Protein AF-A0A955D4M2-F1 (afdb_monomer_lite)

Radius of gyration: 14.34 Å; chains: 1; bounding box: 29×29×54 Å

Foldseek 3Di:
DFEEEEEEEAAQADCNHVVGHQNYVVLVVVCVVVHYQYEYAYCDDQVVRVVSCVVSVHDHNDYHHLQCLLVCCVVGPGQAYEYEEADPSSVVSCVVSVHHYDYSVRCNVVVVVVCVVPPPPDDPPPPD

Secondary structure (DSSP, 8-state):
---EEEEE-STTTBTTSSS--SB-HHHHHHHHHTT-EEEEEESS-HHHHHHHHHHTT---SEEEEGGGTHHHHHHS--SEEEEEESSHHHHHHHHHHT-EEEETTTGGG-GGGHHHHS-TTPPP----

Sequence (128 aa):
MAVFVISFDIDGTLEVGDPPGGITLDMVRKARDMGFIIGSSSDRSPSSQQRVWDNANIVPDFVAPKHQLETVKDKYPADRYLHIGDRDLDQQFAGQAGFEFLWTHEALDEPWLKWLEQPAGGPPAFEG

pLDDT: mean 92.34, std 12.44, range [47.28, 98.62]

Structure (mmCIF, N/CA/C/O backbone):
data_AF-A0A955D4M2-F1
#
_entry.id   AF-A0A955D4M2-F1
#
loop_
_atom_site.group_PDB
_atom_site.id
_atom_site.type_symbol
_atom_site.label_atom_id
_atom_site.label_alt_id
_atom_site.label_comp_id
_atom_site.label_asym_id
_atom_site.label_entity_id
_atom_site.label_seq_id
_atom_site.pdbx_PDB_ins_code
_atom_site.Cartn_x
_atom_site.Cartn_y
_atom_site.Cartn_z
_atom_site.occupancy
_atom_site.B_iso_or_equiv
_atom_site.auth_seq_id
_atom_site.auth_comp_id
_atom_site.auth_asym_id
_atom_site.auth_atom_id
_atom_site.pdbx_PDB_model_num
ATOM 1 N N . MET A 1 1 ? -17.030 -5.586 13.617 1.00 69.44 1 MET A N 1
ATOM 2 C CA . MET A 1 1 ? -15.611 -5.938 13.414 1.00 69.44 1 MET A CA 1
ATOM 3 C C . MET A 1 1 ? -14.957 -4.722 12.813 1.00 69.44 1 MET A C 1
ATOM 5 O O . MET A 1 1 ? -15.605 -4.113 11.969 1.00 69.44 1 MET A O 1
ATOM 9 N N . ALA A 1 2 ? -13.773 -4.343 13.286 1.00 87.50 2 ALA A N 1
ATOM 10 C CA . ALA A 1 2 ? -13.072 -3.219 12.687 1.00 87.50 2 ALA A CA 1
ATOM 11 C C . ALA A 1 2 ? -12.584 -3.586 11.282 1.00 87.50 2 ALA A C 1
ATOM 13 O O . ALA A 1 2 ? -12.267 -4.747 11.018 1.00 87.50 2 ALA A O 1
ATOM 14 N N . VAL A 1 3 ? -12.565 -2.601 10.397 1.00 93.81 3 VAL A N 1
ATOM 15 C CA . VAL A 1 3 ? -12.127 -2.702 9.010 1.00 93.81 3 VAL A CA 1
ATOM 16 C C . VAL A 1 3 ? -10.953 -1.755 8.834 1.00 93.81 3 VAL A C 1
ATOM 18 O O . VAL A 1 3 ? -11.004 -0.604 9.263 1.00 93.81 3 VAL A O 1
ATOM 21 N N . PHE A 1 4 ? -9.890 -2.229 8.195 1.00 97.00 4 PHE A N 1
ATOM 22 C CA . PHE A 1 4 ? -8.667 -1.460 8.000 1.00 97.00 4 PHE A CA 1
ATOM 23 C C . PHE A 1 4 ? -8.233 -1.523 6.544 1.00 97.00 4 PHE A C 1
ATOM 25 O O . PHE A 1 4 ? -8.290 -2.587 5.929 1.00 97.00 4 PHE A O 1
ATOM 32 N N . VAL A 1 5 ? -7.777 -0.391 6.015 1.00 98.25 5 VAL A N 1
ATOM 33 C CA . VAL A 1 5 ? -7.259 -0.275 4.649 1.00 98.25 5 VAL A CA 1
ATOM 34 C C . VAL A 1 5 ? -5.758 -0.022 4.694 1.00 98.25 5 VAL A C 1
ATOM 36 O O . VAL A 1 5 ? -5.311 0.885 5.398 1.00 98.25 5 VAL A O 1
ATOM 39 N N . ILE A 1 6 ? -4.995 -0.777 3.903 1.00 98.38 6 ILE A N 1
ATOM 40 C CA . ILE A 1 6 ? -3.576 -0.523 3.643 1.00 98.38 6 ILE A CA 1
ATOM 41 C C . ILE A 1 6 ? -3.370 -0.321 2.143 1.00 98.38 6 ILE A C 1
ATOM 43 O O . ILE A 1 6 ? -3.684 -1.178 1.318 1.00 98.38 6 ILE A O 1
ATOM 47 N N . SER A 1 7 ? -2.828 0.838 1.800 1.00 98.31 7 SER A N 1
ATOM 48 C CA . SER A 1 7 ? -2.457 1.231 0.450 1.00 98.31 7 SER A CA 1
ATOM 49 C C . SER A 1 7 ? -0.938 1.253 0.324 1.00 98.31 7 SER A C 1
ATOM 51 O O . SER A 1 7 ? -0.274 1.934 1.099 1.00 98.31 7 SER A O 1
ATOM 53 N N . PHE A 1 8 ? -0.378 0.567 -0.664 1.00 98.31 8 PHE A N 1
ATOM 54 C CA . PHE A 1 8 ? 1.067 0.526 -0.902 1.00 98.31 8 PHE A CA 1
ATOM 55 C C . PHE A 1 8 ? 1.426 1.338 -2.158 1.00 98.31 8 PHE A C 1
ATOM 57 O O . PHE A 1 8 ? 0.801 1.142 -3.206 1.00 98.31 8 PHE A O 1
ATOM 64 N N . ASP A 1 9 ? 2.435 2.217 -2.105 1.00 97.94 9 ASP A N 1
ATOM 65 C CA . ASP A 1 9 ? 3.172 2.535 -3.340 1.00 97.94 9 ASP A CA 1
ATOM 66 C C . ASP A 1 9 ? 3.899 1.267 -3.824 1.00 97.94 9 ASP A C 1
ATOM 68 O O . ASP A 1 9 ? 3.979 0.256 -3.124 1.00 97.94 9 ASP A O 1
ATOM 72 N N . ILE A 1 10 ? 4.389 1.289 -5.057 1.00 98.19 10 ILE A N 1
ATOM 73 C CA . ILE A 1 10 ? 5.064 0.156 -5.685 1.00 98.19 10 ILE A CA 1
ATOM 74 C C . ILE A 1 10 ? 6.568 0.396 -5.712 1.00 98.19 10 ILE A C 1
ATOM 76 O O . ILE A 1 10 ? 7.318 -0.340 -5.073 1.00 98.19 10 ILE A O 1
ATOM 80 N N . ASP A 1 11 ? 7.005 1.412 -6.451 1.00 97.88 11 ASP A N 1
ATOM 81 C CA . ASP A 1 11 ? 8.422 1.707 -6.657 1.00 97.88 11 ASP A CA 1
ATOM 82 C C . ASP A 1 11 ? 9.037 2.244 -5.363 1.00 97.88 11 ASP A C 1
ATOM 84 O O . ASP A 1 11 ? 8.412 3.034 -4.671 1.00 97.88 11 ASP A O 1
ATOM 88 N N . GLY A 1 12 ? 10.206 1.730 -4.977 1.00 97.75 12 GLY A N 1
ATOM 89 C CA . GLY A 1 12 ? 10.863 2.043 -3.703 1.00 97.75 12 GLY A CA 1
ATOM 90 C C . GLY A 1 12 ? 10.166 1.488 -2.451 1.00 97.75 12 GLY A C 1
ATOM 91 O O . GLY A 1 12 ? 10.708 1.593 -1.350 1.00 97.75 12 GLY A O 1
ATOM 92 N N . THR A 1 13 ? 9.001 0.842 -2.600 1.00 98.44 13 THR A N 1
ATOM 93 C CA . THR A 1 13 ? 8.154 0.398 -1.480 1.00 98.44 13 THR A CA 1
ATOM 94 C C . THR A 1 13 ? 7.988 -1.117 -1.428 1.00 98.44 13 THR A C 1
ATOM 96 O O . THR A 1 13 ? 8.434 -1.742 -0.464 1.00 98.44 13 THR A O 1
ATOM 99 N N . LEU A 1 14 ? 7.409 -1.732 -2.463 1.00 98.50 14 LEU A N 1
ATOM 100 C CA . LEU A 1 14 ? 7.285 -3.189 -2.550 1.00 98.50 14 LEU A CA 1
ATOM 101 C C . LEU A 1 14 ? 8.595 -3.816 -3.038 1.00 98.50 14 LEU A C 1
ATOM 103 O O . LEU A 1 14 ? 9.288 -3.245 -3.878 1.00 98.50 14 LEU A O 1
ATOM 107 N N . GLU A 1 15 ? 8.890 -5.044 -2.614 1.00 98.31 15 GLU A N 1
ATOM 108 C CA . GLU A 1 15 ? 10.077 -5.801 -3.058 1.00 98.31 15 GLU A CA 1
ATOM 109 C C . GLU A 1 15 ? 10.116 -6.051 -4.580 1.00 98.31 15 GLU A C 1
ATOM 111 O O . GLU A 1 15 ? 11.165 -6.345 -5.145 1.00 98.31 15 GLU A O 1
ATOM 116 N N . VAL A 1 16 ? 8.967 -5.914 -5.251 1.00 97.81 16 VAL A N 1
ATOM 117 C CA . VAL A 1 16 ? 8.794 -6.034 -6.710 1.00 97.81 16 VAL A CA 1
ATOM 118 C C . VAL A 1 16 ? 8.695 -4.681 -7.434 1.00 97.81 16 VAL A C 1
ATOM 120 O O . VAL A 1 16 ? 8.354 -4.632 -8.620 1.00 97.81 16 VAL A O 1
ATOM 123 N N . GLY A 1 17 ? 8.946 -3.581 -6.722 1.00 97.12 17 GLY A N 1
ATOM 124 C CA . GLY A 1 17 ? 9.091 -2.244 -7.294 1.00 97.12 17 GLY A CA 1
ATOM 125 C C . GLY A 1 17 ? 10.370 -2.080 -8.120 1.00 97.12 17 GLY A C 1
ATOM 126 O O . GLY A 1 17 ? 11.238 -2.953 -8.143 1.00 97.12 17 GLY A O 1
ATOM 127 N N . ASP A 1 18 ? 10.484 -0.943 -8.802 1.00 96.12 18 ASP A N 1
ATOM 128 C CA . ASP A 1 18 ? 11.672 -0.521 -9.546 1.00 96.12 18 ASP A CA 1
ATOM 129 C C . ASP A 1 18 ? 12.020 0.953 -9.213 1.00 96.12 18 ASP A C 1
ATOM 131 O O . ASP A 1 18 ? 11.418 1.868 -9.782 1.00 96.12 18 ASP A O 1
ATOM 135 N N . PRO A 1 19 ? 12.947 1.213 -8.265 1.00 96.88 19 PRO A N 1
ATOM 136 C CA . PRO A 1 19 ? 13.765 0.227 -7.553 1.00 96.88 19 PRO A CA 1
ATOM 137 C C . PRO A 1 19 ? 12.951 -0.613 -6.546 1.00 96.88 19 PRO A C 1
ATOM 139 O O . PRO A 1 19 ? 11.882 -0.181 -6.113 1.00 96.88 19 PRO A O 1
ATOM 142 N N . PRO A 1 20 ? 13.437 -1.801 -6.142 1.00 97.81 20 PRO A N 1
ATOM 143 C CA . PRO A 1 20 ? 12.765 -2.620 -5.136 1.00 97.81 20 PRO A CA 1
ATOM 144 C C . PRO A 1 20 ? 12.816 -1.955 -3.754 1.00 97.81 20 PRO A C 1
ATOM 146 O O . PRO A 1 20 ? 13.844 -1.403 -3.356 1.00 97.81 20 PRO A O 1
ATOM 149 N N . GLY A 1 21 ? 11.706 -2.032 -3.021 1.00 97.94 21 GLY A N 1
ATOM 150 C CA . GLY A 1 21 ? 11.585 -1.586 -1.635 1.00 97.94 21 GLY A CA 1
ATOM 151 C C . GLY A 1 21 ? 11.660 -2.721 -0.612 1.00 97.94 21 GLY A C 1
ATOM 152 O O . GLY A 1 21 ? 11.963 -3.867 -0.941 1.00 97.94 21 GLY A O 1
ATOM 153 N N . GLY A 1 22 ? 11.400 -2.386 0.654 1.00 97.56 22 GLY A N 1
ATOM 154 C CA . GLY A 1 22 ? 11.525 -3.314 1.784 1.00 97.56 22 GLY A CA 1
ATOM 155 C C . GLY A 1 22 ? 10.256 -4.092 2.145 1.00 97.56 22 GLY A C 1
ATOM 156 O O . GLY A 1 22 ? 10.339 -5.038 2.924 1.00 97.56 22 GLY A O 1
ATOM 157 N N . ILE A 1 23 ? 9.092 -3.720 1.601 1.00 98.56 23 ILE A N 1
ATOM 158 C CA . ILE A 1 23 ? 7.826 -4.399 1.902 1.00 98.56 23 ILE A CA 1
ATOM 159 C C . ILE A 1 23 ? 7.707 -5.657 1.052 1.00 98.56 23 ILE A C 1
ATOM 161 O O . ILE A 1 23 ? 7.580 -5.590 -0.173 1.00 98.56 23 ILE A O 1
ATOM 165 N N . THR A 1 24 ? 7.726 -6.816 1.702 1.00 98.56 24 THR A N 1
ATOM 166 C CA . THR A 1 24 ? 7.662 -8.098 0.997 1.00 98.56 24 THR A CA 1
ATOM 167 C C . THR A 1 24 ? 6.231 -8.443 0.593 1.00 98.56 24 THR A C 1
ATOM 169 O O . THR A 1 24 ? 5.255 -8.043 1.235 1.00 98.56 24 THR A O 1
ATOM 172 N N . LEU A 1 25 ? 6.074 -9.250 -0.455 1.00 98.31 25 LEU A N 1
ATOM 173 C CA . LEU A 1 25 ? 4.766 -9.768 -0.848 1.00 98.31 25 LEU A CA 1
ATOM 174 C C . LEU A 1 25 ? 4.173 -10.691 0.226 1.00 98.31 25 LEU A C 1
ATOM 176 O O . LEU A 1 25 ? 2.953 -10.825 0.306 1.00 98.31 25 LEU A O 1
ATOM 180 N N . ASP A 1 26 ? 5.004 -11.293 1.079 1.00 98.50 26 ASP A N 1
ATOM 181 C CA . ASP A 1 26 ? 4.545 -12.092 2.218 1.00 98.50 26 ASP A CA 1
ATOM 182 C C . ASP A 1 26 ? 3.919 -11.228 3.317 1.00 98.50 26 ASP A C 1
ATOM 184 O O . ASP A 1 26 ? 2.882 -11.612 3.859 1.00 98.50 26 ASP A O 1
ATOM 188 N N . MET A 1 27 ? 4.459 -10.032 3.583 1.00 98.50 27 MET A N 1
ATOM 189 C CA . MET A 1 27 ? 3.815 -9.046 4.465 1.00 98.50 27 MET A CA 1
ATOM 190 C C . MET A 1 27 ? 2.439 -8.640 3.923 1.00 98.50 27 MET A C 1
ATOM 192 O O . MET A 1 27 ? 1.458 -8.599 4.668 1.00 98.50 27 MET A O 1
ATOM 196 N N . VAL A 1 28 ? 2.337 -8.404 2.608 1.00 98.31 28 VAL A N 1
ATOM 197 C CA . VAL A 1 28 ? 1.064 -8.056 1.956 1.00 98.31 28 VAL A CA 1
ATOM 198 C C . VAL A 1 28 ? 0.055 -9.207 2.048 1.00 98.31 28 VAL A C 1
ATOM 200 O O . VAL A 1 28 ? -1.101 -8.985 2.416 1.00 98.31 28 VAL A O 1
ATOM 203 N N . ARG A 1 29 ? 0.474 -10.450 1.764 1.00 98.31 29 ARG A N 1
ATOM 204 C CA . ARG A 1 29 ? -0.384 -11.644 1.904 1.00 98.31 29 ARG A CA 1
ATOM 205 C C . ARG A 1 29 ? -0.858 -11.823 3.338 1.00 98.31 29 ARG A C 1
ATOM 207 O O . ARG A 1 29 ? -2.041 -12.052 3.553 1.00 98.31 29 ARG A O 1
ATOM 214 N N . LYS A 1 30 ? 0.039 -11.661 4.310 1.00 98.06 30 LYS A N 1
ATOM 215 C CA . LYS A 1 30 ? -0.290 -11.747 5.732 1.00 98.06 30 LYS A CA 1
ATOM 216 C C . LYS A 1 30 ? -1.332 -10.705 6.134 1.00 98.06 30 LYS A C 1
ATOM 218 O O . LYS A 1 30 ? -2.301 -11.064 6.795 1.00 98.06 30 LYS A O 1
ATOM 223 N N . ALA A 1 31 ? -1.185 -9.451 5.702 1.00 97.50 31 ALA A N 1
ATOM 224 C CA . ALA A 1 31 ? -2.189 -8.416 5.948 1.00 97.50 31 ALA A CA 1
ATOM 225 C C . ALA A 1 31 ? -3.553 -8.800 5.344 1.00 97.50 31 ALA A C 1
ATOM 227 O O . ALA A 1 31 ? -4.564 -8.796 6.044 1.00 97.50 31 ALA A O 1
ATOM 228 N N . ARG A 1 32 ? -3.586 -9.230 4.079 1.00 96.75 32 ARG A N 1
ATOM 229 C CA . ARG A 1 32 ? -4.819 -9.711 3.437 1.00 96.75 32 ARG A CA 1
ATOM 230 C C . ARG A 1 32 ? -5.466 -10.861 4.217 1.00 96.75 32 ARG A C 1
ATOM 232 O O . ARG A 1 32 ? -6.662 -10.831 4.489 1.00 96.75 32 ARG A O 1
ATOM 239 N N . ASP A 1 33 ? -4.682 -11.867 4.595 1.00 96.62 33 ASP A N 1
ATOM 240 C CA . ASP A 1 33 ? -5.169 -13.067 5.283 1.00 96.62 33 ASP A CA 1
ATOM 241 C C . ASP A 1 33 ? -5.665 -12.759 6.711 1.00 96.62 33 ASP A C 1
ATOM 243 O O . ASP A 1 33 ? -6.494 -13.487 7.256 1.00 96.62 33 ASP A O 1
ATOM 247 N N . MET A 1 34 ? -5.212 -11.647 7.300 1.00 95.06 34 MET A N 1
ATOM 248 C CA . MET A 1 34 ? -5.716 -11.104 8.566 1.00 95.06 34 MET A CA 1
ATOM 249 C C . MET A 1 34 ? -6.948 -10.195 8.409 1.00 95.06 34 MET A C 1
ATOM 251 O O . MET A 1 34 ? -7.459 -9.684 9.405 1.00 95.06 34 MET A O 1
ATOM 255 N N . GLY A 1 35 ? -7.454 -10.016 7.185 1.00 95.00 35 GLY A N 1
ATOM 256 C CA . GLY A 1 35 ? -8.690 -9.285 6.903 1.00 95.00 35 GLY A CA 1
ATOM 257 C C . GLY A 1 35 ? -8.515 -7.790 6.635 1.00 95.00 35 GLY A C 1
ATOM 258 O O . GLY A 1 35 ? -9.509 -7.064 6.644 1.00 95.00 35 GLY A O 1
ATOM 259 N N . PHE A 1 36 ? -7.288 -7.317 6.396 1.00 97.44 36 PHE A N 1
ATOM 260 C CA . PHE A 1 36 ? -7.077 -5.962 5.887 1.00 97.44 36 PHE A CA 1
ATOM 261 C C . PHE A 1 36 ? -7.526 -5.871 4.425 1.00 97.44 36 PHE A C 1
ATOM 263 O O . PHE A 1 36 ? -7.272 -6.779 3.635 1.00 97.44 36 PHE A O 1
ATOM 270 N N . ILE A 1 37 ? -8.127 -4.738 4.067 1.00 98.12 37 ILE A N 1
ATOM 271 C CA . ILE A 1 37 ? -8.362 -4.346 2.678 1.00 98.12 37 ILE A CA 1
ATOM 272 C C . ILE A 1 37 ? -7.035 -3.821 2.130 1.00 98.12 37 ILE A C 1
ATOM 274 O O . ILE A 1 37 ? -6.490 -2.849 2.658 1.00 98.12 37 ILE A O 1
ATOM 278 N N . ILE A 1 38 ? -6.503 -4.452 1.089 1.00 98.38 38 ILE A N 1
ATOM 279 C CA . ILE A 1 38 ? -5.179 -4.144 0.539 1.00 98.38 38 ILE A CA 1
ATOM 280 C C . ILE A 1 38 ? -5.257 -3.688 -0.913 1.00 98.38 38 ILE A C 1
ATOM 282 O O . ILE A 1 38 ? -6.023 -4.210 -1.719 1.00 98.38 38 ILE A O 1
ATOM 286 N N . GLY A 1 39 ? -4.417 -2.730 -1.281 1.00 98.00 39 GLY A N 1
ATOM 287 C CA . GLY A 1 39 ? -4.332 -2.265 -2.659 1.00 98.00 39 GLY A CA 1
ATOM 288 C C . GLY A 1 39 ? -3.115 -1.398 -2.911 1.00 98.00 39 GLY A C 1
ATOM 289 O O . GLY A 1 39 ? -2.313 -1.151 -2.011 1.00 98.00 39 GLY A O 1
ATOM 290 N N . SER A 1 40 ? -2.966 -0.938 -4.149 1.00 97.94 40 SER A N 1
ATOM 291 C CA . SER A 1 40 ? -1.880 -0.029 -4.522 1.00 97.94 40 SER A CA 1
ATOM 292 C C . SER A 1 40 ? -2.372 1.375 -4.836 1.00 97.94 40 SER A C 1
ATOM 294 O O . SER A 1 40 ? -3.450 1.566 -5.407 1.00 97.94 40 SER A O 1
ATOM 296 N N . SER A 1 41 ? -1.520 2.345 -4.514 1.00 96.56 41 SER A N 1
ATOM 297 C CA . SER A 1 41 ? -1.634 3.736 -4.931 1.00 96.56 41 SER A CA 1
ATOM 298 C C . SER A 1 41 ? -0.274 4.223 -5.410 1.00 96.56 41 SER A C 1
ATOM 300 O O . SER A 1 41 ? 0.602 4.531 -4.609 1.00 96.56 41 SER A O 1
ATOM 302 N N . SER A 1 42 ? -0.083 4.240 -6.729 1.00 95.19 42 SER A N 1
ATOM 303 C CA . SER A 1 42 ? 1.220 4.480 -7.357 1.00 95.19 42 SER A CA 1
ATOM 304 C C . SER A 1 42 ? 1.130 5.469 -8.521 1.00 95.19 42 SER A C 1
ATOM 306 O O . SER A 1 42 ? 0.050 5.730 -9.058 1.00 95.19 42 SER A O 1
ATOM 308 N N . ASP A 1 43 ? 2.282 6.005 -8.933 1.00 93.56 43 ASP A N 1
ATOM 309 C CA . ASP A 1 43 ? 2.418 6.803 -10.161 1.00 93.56 43 ASP A CA 1
ATOM 310 C C . ASP A 1 43 ? 2.333 5.931 -11.425 1.00 93.56 43 ASP A C 1
ATOM 312 O O . ASP A 1 43 ? 2.085 6.427 -12.528 1.00 93.56 43 ASP A O 1
ATOM 316 N N . ARG A 1 44 ? 2.498 4.609 -11.278 1.00 95.00 44 ARG A N 1
ATOM 317 C CA . ARG A 1 44 ? 2.245 3.645 -12.352 1.00 95.00 44 ARG A CA 1
ATOM 318 C C . ARG A 1 44 ? 0.782 3.728 -12.803 1.00 95.00 44 ARG A C 1
ATOM 320 O O . ARG A 1 44 ? -0.130 3.896 -11.993 1.00 95.00 44 ARG A O 1
ATOM 327 N N . SER A 1 45 ? 0.533 3.531 -14.100 1.00 95.69 45 SER A N 1
ATOM 328 C CA . SER A 1 45 ? -0.841 3.446 -14.614 1.00 95.69 45 SER A CA 1
ATOM 329 C C . SER A 1 45 ? -1.610 2.286 -13.955 1.00 95.69 45 SER A C 1
ATOM 331 O O . SER A 1 45 ? -0.989 1.277 -13.607 1.00 95.69 45 SER A O 1
ATOM 333 N N . PRO A 1 46 ? -2.951 2.353 -13.834 1.00 95.50 46 PRO A N 1
ATOM 334 C CA . PRO A 1 46 ? -3.730 1.288 -13.196 1.00 95.50 46 PRO A CA 1
ATOM 335 C C . PRO A 1 46 ? -3.487 -0.106 -13.790 1.00 95.50 46 PRO A C 1
ATOM 337 O O . PRO A 1 46 ? -3.346 -1.078 -13.058 1.00 95.50 46 PRO A O 1
ATOM 340 N N . SER A 1 47 ? -3.340 -0.218 -15.115 1.00 96.94 47 SER A N 1
ATOM 341 C CA . SER A 1 47 ? -3.010 -1.494 -15.766 1.00 96.94 47 SER A CA 1
ATOM 342 C C . SER A 1 47 ? -1.626 -2.025 -15.381 1.00 96.94 47 SER A C 1
ATOM 344 O O . SER A 1 47 ? -1.419 -3.234 -15.314 1.00 96.94 47 SER A O 1
ATOM 346 N N . SER A 1 48 ? -0.660 -1.130 -15.162 1.00 97.38 48 SER A N 1
ATOM 347 C CA . SER A 1 48 ? 0.692 -1.502 -14.741 1.00 97.38 48 SER A CA 1
ATOM 348 C C . SER A 1 48 ? 0.724 -1.905 -13.273 1.00 97.38 48 SER A C 1
ATOM 350 O O . SER A 1 48 ? 1.408 -2.863 -12.934 1.00 97.38 48 SER A O 1
ATOM 352 N N . GLN A 1 49 ? -0.048 -1.228 -12.421 1.00 97.94 49 GLN A N 1
ATOM 353 C CA . GLN A 1 49 ? -0.249 -1.635 -11.032 1.00 97.94 49 GLN A CA 1
ATOM 354 C C . GLN A 1 49 ? -0.915 -3.018 -10.953 1.00 97.94 49 GLN A C 1
ATOM 356 O O . GLN A 1 49 ? -0.392 -3.906 -10.291 1.00 97.94 49 GLN A O 1
ATOM 361 N N . GLN A 1 50 ? -1.999 -3.247 -11.707 1.00 98.06 50 GLN A N 1
ATOM 362 C CA . GLN A 1 50 ? -2.675 -4.550 -11.762 1.00 98.06 50 GLN A CA 1
ATOM 363 C C . GLN A 1 50 ? -1.712 -5.678 -12.155 1.00 98.06 50 GLN A C 1
ATOM 365 O O . GLN A 1 50 ? -1.692 -6.726 -11.522 1.00 98.06 50 GLN A O 1
ATOM 370 N N . ARG A 1 51 ? -0.837 -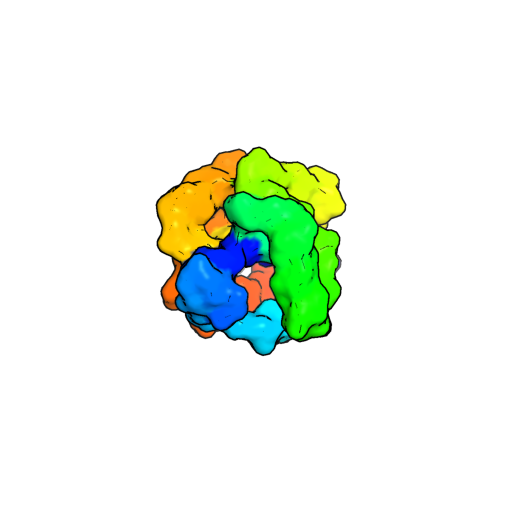5.437 -13.139 1.00 98.19 51 ARG A N 1
ATOM 371 C CA . ARG A 1 51 ? 0.166 -6.421 -13.567 1.00 98.19 51 ARG A CA 1
ATOM 372 C C . ARG A 1 51 ? 1.150 -6.804 -12.457 1.00 98.19 51 ARG A C 1
ATOM 374 O O . ARG A 1 51 ? 1.593 -7.948 -12.428 1.00 98.19 51 ARG A O 1
ATOM 381 N N . VAL A 1 52 ? 1.516 -5.873 -11.572 1.00 98.00 52 VAL A N 1
ATOM 382 C CA . VAL A 1 52 ? 2.384 -6.176 -10.417 1.00 98.00 52 VAL A CA 1
ATOM 383 C C . VAL A 1 52 ? 1.703 -7.196 -9.511 1.00 98.00 52 VAL A C 1
ATOM 385 O O . VAL A 1 52 ? 2.319 -8.194 -9.138 1.00 98.00 52 VAL A O 1
ATOM 388 N N . TRP A 1 53 ? 0.417 -6.990 -9.236 1.00 98.31 53 TRP A N 1
ATOM 389 C CA . TRP A 1 53 ? -0.385 -7.895 -8.424 1.00 98.31 53 TRP A CA 1
ATOM 390 C C . TRP A 1 53 ? -0.614 -9.259 -9.086 1.00 98.31 53 TRP A C 1
ATOM 392 O O . TRP A 1 53 ? -0.408 -10.293 -8.446 1.00 98.31 53 TRP A O 1
ATOM 402 N N . ASP A 1 54 ? -0.934 -9.271 -10.382 1.00 98.12 54 ASP A N 1
ATOM 403 C CA . ASP A 1 54 ? -1.119 -10.500 -11.161 1.00 98.12 54 ASP A CA 1
ATOM 404 C C . ASP A 1 54 ? 0.159 -11.355 -11.155 1.00 98.12 54 ASP A C 1
ATOM 406 O O . ASP A 1 54 ? 0.112 -12.553 -10.878 1.00 98.12 54 ASP A O 1
ATOM 410 N N . ASN A 1 55 ? 1.325 -10.735 -11.379 1.00 97.75 55 ASN A N 1
ATOM 411 C CA . ASN A 1 55 ? 2.622 -11.418 -11.340 1.00 97.75 55 ASN A CA 1
ATOM 412 C C . ASN A 1 55 ? 2.952 -11.974 -9.944 1.00 97.75 55 ASN A C 1
ATOM 414 O O . ASN A 1 55 ? 3.615 -13.006 -9.826 1.00 97.75 55 ASN A O 1
ATOM 418 N N . ALA A 1 56 ? 2.487 -11.303 -8.888 1.00 96.75 56 ALA A N 1
ATOM 419 C CA . ALA A 1 56 ? 2.632 -11.738 -7.502 1.00 96.75 56 ALA A CA 1
ATOM 420 C C . ALA A 1 56 ? 1.622 -12.829 -7.091 1.00 96.75 56 ALA A C 1
ATOM 422 O O . ALA A 1 56 ? 1.734 -13.375 -5.987 1.00 96.75 56 ALA A O 1
ATOM 423 N N . ASN A 1 57 ? 0.645 -13.157 -7.947 1.00 97.38 57 ASN A N 1
ATOM 424 C CA . ASN A 1 57 ? -0.516 -13.989 -7.618 1.00 97.38 57 ASN A CA 1
ATOM 425 C C . ASN A 1 57 ? -1.261 -13.484 -6.366 1.00 97.38 57 ASN A C 1
ATOM 427 O O . ASN A 1 57 ? -1.678 -14.263 -5.505 1.00 97.38 57 ASN A O 1
ATOM 431 N N . ILE A 1 58 ? -1.395 -12.162 -6.242 1.00 97.44 58 ILE A N 1
ATOM 432 C CA . ILE A 1 58 ? -2.162 -11.499 -5.184 1.00 97.44 58 ILE A CA 1
ATOM 433 C C . ILE A 1 58 ? -3.324 -10.779 -5.859 1.00 97.44 58 ILE A C 1
ATOM 435 O O . ILE A 1 58 ? -3.118 -10.030 -6.804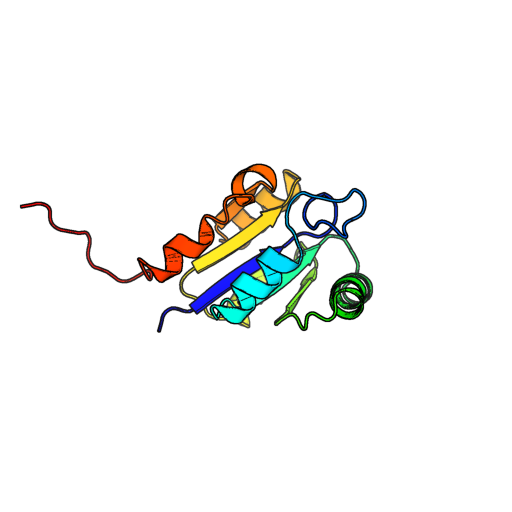 1.00 97.44 58 ILE A O 1
ATOM 439 N N . VAL A 1 59 ? -4.545 -11.001 -5.377 1.00 97.25 59 VAL A N 1
ATOM 440 C CA . VAL A 1 59 ? -5.709 -10.214 -5.800 1.00 97.25 59 VAL A CA 1
ATOM 441 C C . VAL A 1 59 ? -5.839 -9.037 -4.831 1.00 97.25 59 VAL A C 1
ATOM 443 O O . VAL A 1 59 ? -6.091 -9.292 -3.652 1.00 97.25 59 VAL A O 1
ATOM 446 N N . PRO A 1 60 ? -5.624 -7.789 -5.279 1.00 97.56 60 PRO A N 1
ATOM 447 C CA . PRO A 1 60 ? -5.839 -6.613 -4.455 1.00 97.56 60 PRO A CA 1
ATOM 448 C C . PRO A 1 60 ? -7.331 -6.274 -4.415 1.00 97.56 60 PRO A C 1
ATOM 450 O O . PRO A 1 60 ? -8.067 -6.537 -5.369 1.00 97.56 60 PRO A O 1
ATOM 453 N N . ASP A 1 61 ? -7.770 -5.626 -3.343 1.00 98.06 61 ASP A N 1
ATOM 454 C CA . ASP A 1 61 ? -9.117 -5.072 -3.250 1.00 98.06 61 ASP A CA 1
ATOM 455 C C . ASP A 1 61 ? -9.277 -3.847 -4.152 1.00 98.06 61 ASP A C 1
ATOM 457 O O . ASP A 1 61 ? -10.354 -3.627 -4.709 1.00 98.06 61 ASP A O 1
ATOM 461 N N . PHE A 1 62 ? -8.208 -3.059 -4.323 1.00 97.56 62 PHE A N 1
ATOM 462 C CA . PHE A 1 62 ? -8.198 -1.887 -5.194 1.00 97.56 62 PHE A CA 1
ATOM 463 C C . PHE A 1 62 ? -6.846 -1.607 -5.854 1.00 97.56 62 PHE A C 1
ATOM 465 O O . PHE A 1 62 ? -5.772 -1.974 -5.379 1.00 97.56 62 PHE A O 1
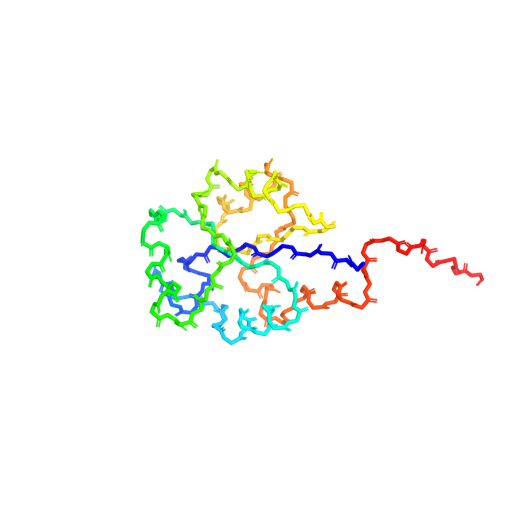ATOM 472 N N . VAL A 1 63 ? -6.930 -0.857 -6.950 1.00 97.25 63 VAL A N 1
ATOM 473 C CA . VAL A 1 63 ? -5.810 -0.232 -7.646 1.00 97.25 63 VAL A CA 1
ATOM 474 C C . VAL A 1 63 ? -6.213 1.211 -7.928 1.00 97.25 63 VAL A C 1
ATOM 476 O O . VAL A 1 63 ? -7.230 1.447 -8.585 1.00 97.25 63 VAL A O 1
ATOM 479 N N . ALA A 1 64 ? -5.438 2.173 -7.433 1.00 95.06 64 ALA A N 1
ATOM 480 C CA . ALA A 1 64 ? -5.735 3.594 -7.561 1.00 95.06 64 ALA A CA 1
ATOM 481 C C . ALA A 1 64 ? -4.523 4.379 -8.098 1.00 95.06 64 ALA A C 1
ATOM 483 O O . ALA A 1 64 ? -3.375 4.087 -7.762 1.00 95.06 64 ALA A O 1
ATOM 484 N N . PRO A 1 65 ? -4.727 5.395 -8.948 1.00 93.62 65 PRO A N 1
ATOM 485 C CA . PRO A 1 65 ? -3.711 6.418 -9.171 1.00 93.62 65 PRO A CA 1
ATOM 486 C C . PRO A 1 65 ? -3.418 7.187 -7.876 1.00 93.62 65 PRO A C 1
ATOM 488 O O . PRO A 1 65 ? -4.339 7.456 -7.106 1.00 93.62 65 PRO A O 1
ATOM 491 N N . LYS A 1 66 ? -2.169 7.626 -7.683 1.00 87.88 66 LYS A N 1
ATOM 492 C CA . LYS A 1 66 ? -1.730 8.318 -6.455 1.00 87.88 66 LYS A CA 1
ATOM 493 C C . LYS A 1 66 ? -2.572 9.541 -6.061 1.00 87.88 66 LYS A C 1
ATOM 495 O O . LYS A 1 66 ? -2.874 9.747 -4.892 1.00 87.88 66 LYS A O 1
ATOM 500 N N . HIS A 1 67 ? -3.024 10.299 -7.057 1.00 87.56 67 HIS A N 1
ATOM 501 C CA . HIS A 1 67 ? -3.877 11.479 -6.893 1.00 87.56 67 HIS A CA 1
ATOM 502 C C . HIS A 1 67 ? -5.373 11.168 -6.691 1.00 87.56 67 HIS A C 1
ATOM 504 O O . HIS A 1 67 ? -6.170 12.094 -6.744 1.00 87.56 67 HIS A O 1
ATOM 510 N N . GLN A 1 68 ? -5.759 9.891 -6.578 1.00 89.88 68 GLN A N 1
ATOM 511 C CA . GLN A 1 68 ? -7.143 9.445 -6.348 1.00 89.88 68 GLN A CA 1
ATOM 512 C C . GLN A 1 68 ? -7.261 8.590 -5.081 1.00 89.88 68 GLN A C 1
ATOM 514 O O . GLN A 1 68 ? -8.220 7.824 -4.930 1.00 89.88 68 GLN A O 1
ATOM 519 N N . LEU A 1 69 ? -6.279 8.673 -4.182 1.00 90.38 69 LEU A N 1
ATOM 520 C CA . LEU A 1 69 ? -6.262 7.914 -2.935 1.00 90.38 69 LEU A CA 1
ATOM 521 C C . LEU A 1 69 ? -7.489 8.232 -2.061 1.00 90.38 69 LEU A C 1
ATOM 523 O O . LEU A 1 69 ? -8.006 7.356 -1.373 1.00 90.38 69 LEU A O 1
ATOM 527 N N . GLU A 1 70 ? -8.026 9.446 -2.149 1.00 90.31 70 GLU A N 1
ATOM 528 C CA . GLU A 1 70 ? -9.266 9.854 -1.490 1.00 90.31 70 GLU A CA 1
ATOM 529 C C . GLU A 1 70 ? -10.475 9.013 -1.925 1.00 90.31 70 GLU A C 1
ATOM 531 O O . GLU A 1 70 ? -11.304 8.652 -1.090 1.00 90.31 70 GLU A O 1
ATOM 536 N N . THR A 1 71 ? -10.529 8.590 -3.194 1.00 91.62 71 THR A N 1
ATOM 537 C CA . THR A 1 71 ? -11.640 7.777 -3.724 1.00 91.62 71 THR A CA 1
ATOM 538 C C . THR A 1 71 ? -11.683 6.370 -3.123 1.00 91.62 71 THR A C 1
ATOM 540 O O . THR A 1 71 ? -12.709 5.689 -3.192 1.00 91.62 71 THR A O 1
ATOM 543 N N . VAL A 1 72 ? -10.579 5.919 -2.515 1.00 94.31 72 VAL A N 1
ATOM 544 C CA . VAL A 1 72 ? -10.522 4.642 -1.796 1.00 94.31 72 VAL A CA 1
ATOM 545 C C . VAL A 1 72 ? -11.405 4.705 -0.550 1.00 94.31 72 VAL A C 1
ATOM 547 O O . VAL A 1 72 ? -12.104 3.739 -0.272 1.00 94.31 72 VAL A O 1
ATOM 550 N N . LYS A 1 73 ? -11.473 5.841 0.156 1.00 92.44 73 LYS A N 1
ATOM 551 C CA . LYS A 1 73 ? -12.316 5.976 1.364 1.00 92.44 73 LYS A CA 1
ATOM 552 C C . LYS A 1 73 ? -13.802 5.915 1.037 1.00 92.44 73 LYS A C 1
ATOM 554 O O . LYS A 1 73 ? -14.574 5.348 1.803 1.00 92.44 73 LYS A O 1
ATOM 559 N N . ASP A 1 74 ? -14.184 6.446 -0.123 1.00 91.56 74 ASP A N 1
ATOM 560 C CA . ASP A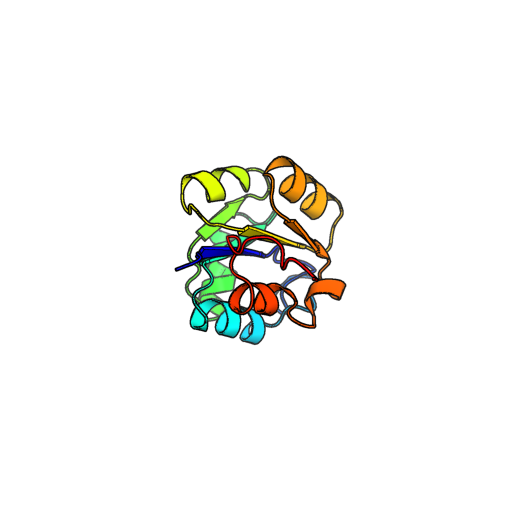 1 74 ? -15.568 6.403 -0.598 1.00 91.56 74 ASP A CA 1
ATOM 561 C C . ASP A 1 74 ? -16.010 4.973 -0.941 1.00 91.56 74 ASP A C 1
ATOM 563 O O . ASP A 1 74 ? -17.161 4.597 -0.716 1.00 91.56 74 ASP A O 1
ATOM 567 N N . LYS A 1 75 ? -15.097 4.165 -1.496 1.00 94.38 75 LYS A N 1
ATOM 568 C CA . LYS A 1 75 ? -15.378 2.786 -1.927 1.00 94.38 75 LYS A CA 1
ATOM 569 C C . LYS A 1 75 ? -15.200 1.752 -0.819 1.00 94.38 75 LYS A C 1
ATOM 571 O O . LYS A 1 75 ? -15.917 0.754 -0.815 1.00 94.38 75 LYS A O 1
ATOM 576 N N . TYR A 1 76 ? -14.268 1.987 0.100 1.00 94.94 76 TYR A N 1
ATOM 577 C CA . TYR A 1 76 ? -13.887 1.058 1.162 1.00 94.94 76 TYR A CA 1
ATOM 578 C C . TYR A 1 76 ? -13.964 1.750 2.529 1.00 94.94 76 TYR A C 1
ATOM 580 O O . TYR A 1 76 ? -12.929 2.117 3.087 1.00 94.94 76 TYR A O 1
ATOM 588 N N . PRO A 1 77 ? -15.175 1.932 3.091 1.00 93.88 77 PRO A N 1
ATOM 589 C CA . PRO A 1 77 ? -15.331 2.462 4.438 1.00 93.88 77 PRO A CA 1
ATOM 590 C C . PRO A 1 77 ? -14.614 1.582 5.471 1.00 93.88 77 PRO A C 1
ATOM 592 O O . PRO A 1 77 ? -14.931 0.404 5.632 1.00 93.88 77 PRO A O 1
ATOM 595 N N . ALA A 1 78 ? -13.659 2.178 6.174 1.00 95.00 78 ALA A N 1
ATOM 596 C CA . ALA A 1 78 ? -12.808 1.557 7.176 1.00 95.00 78 ALA A CA 1
ATOM 597 C C . ALA A 1 78 ? -12.625 2.470 8.397 1.00 95.00 78 ALA A C 1
ATOM 599 O O . ALA A 1 78 ? -12.799 3.689 8.316 1.00 95.00 78 ALA A O 1
ATOM 600 N N . ASP A 1 79 ? -12.254 1.873 9.526 1.00 95.19 79 ASP A N 1
ATOM 601 C CA . ASP A 1 79 ? -11.985 2.570 10.784 1.00 95.19 79 ASP A CA 1
ATOM 602 C C . ASP A 1 79 ? -10.641 3.303 10.752 1.00 95.19 79 ASP A C 1
ATOM 604 O O . ASP A 1 79 ? -10.482 4.356 11.370 1.00 95.19 79 ASP A O 1
ATOM 608 N N . ARG A 1 80 ? -9.664 2.747 10.025 1.00 95.62 80 ARG A N 1
ATOM 609 C CA . ARG A 1 80 ? -8.340 3.341 9.819 1.00 95.62 80 ARG A CA 1
ATOM 610 C C . ARG A 1 80 ? -7.834 3.065 8.411 1.00 95.62 80 ARG A C 1
ATOM 612 O O . ARG A 1 80 ? -8.138 2.033 7.810 1.00 95.62 80 ARG A O 1
ATOM 619 N N . TYR A 1 81 ? -7.033 3.999 7.919 1.00 97.56 81 TYR A N 1
ATOM 620 C CA . TYR A 1 81 ? -6.479 3.993 6.573 1.00 97.56 81 TYR A CA 1
ATOM 621 C C . TYR A 1 81 ? -4.991 4.281 6.673 1.00 97.56 81 TYR A C 1
ATOM 623 O O . TYR A 1 81 ? -4.616 5.287 7.267 1.00 97.56 81 TYR A O 1
ATOM 631 N N . LEU A 1 82 ? -4.161 3.419 6.101 1.00 98.12 82 LEU A N 1
ATOM 632 C CA . LEU A 1 82 ? -2.712 3.566 6.068 1.00 98.12 82 LEU A CA 1
ATOM 633 C C . LEU A 1 82 ? -2.232 3.594 4.621 1.00 98.12 82 LEU A C 1
ATOM 635 O O . LEU A 1 82 ? -2.654 2.770 3.813 1.00 98.12 82 LEU A O 1
ATOM 639 N N . HIS A 1 83 ? -1.338 4.521 4.300 1.00 98.38 83 HIS A N 1
ATOM 640 C CA . HIS A 1 83 ? -0.545 4.487 3.082 1.00 98.38 83 HIS A CA 1
ATOM 641 C C . HIS A 1 83 ? 0.933 4.281 3.424 1.00 98.38 83 HIS A C 1
ATOM 643 O O . HIS A 1 83 ? 1.443 4.901 4.357 1.00 98.38 83 HIS A O 1
ATOM 649 N N . ILE A 1 84 ? 1.609 3.408 2.681 1.00 98.62 84 ILE A N 1
ATOM 650 C CA . ILE A 1 84 ? 3.041 3.143 2.819 1.00 98.62 84 ILE A CA 1
ATOM 651 C C . ILE A 1 84 ? 3.731 3.577 1.531 1.00 98.62 84 ILE A C 1
ATOM 653 O O . ILE A 1 84 ? 3.301 3.172 0.449 1.00 98.62 84 ILE A O 1
ATOM 657 N N . GLY A 1 85 ? 4.782 4.383 1.659 1.00 98.06 85 GLY A N 1
ATOM 658 C CA . GLY A 1 85 ? 5.541 4.912 0.529 1.00 98.06 85 GLY A CA 1
ATOM 659 C C . GLY A 1 85 ? 6.981 5.268 0.893 1.00 98.06 85 GLY A C 1
ATOM 660 O O . GLY A 1 85 ? 7.368 5.261 2.066 1.00 98.06 85 GLY A O 1
ATOM 661 N N . ASP A 1 86 ? 7.782 5.593 -0.116 1.00 98.06 86 ASP A N 1
ATOM 662 C CA . ASP A 1 86 ? 9.204 5.919 0.026 1.00 98.06 86 ASP A CA 1
ATOM 663 C C . ASP A 1 86 ? 9.525 7.388 -0.285 1.00 98.06 86 ASP A C 1
ATOM 665 O O . ASP A 1 86 ? 10.641 7.840 -0.019 1.00 98.06 86 ASP A O 1
ATOM 669 N N . ARG A 1 87 ? 8.559 8.155 -0.809 1.00 96.56 87 ARG A N 1
ATOM 670 C CA . ARG A 1 87 ? 8.746 9.553 -1.215 1.00 96.56 87 ARG A CA 1
ATOM 671 C C . ARG A 1 87 ? 7.850 10.513 -0.443 1.00 96.56 87 ARG A C 1
ATOM 673 O O . ARG A 1 87 ? 6.716 10.204 -0.092 1.00 96.56 87 ARG A O 1
ATOM 680 N N . ASP A 1 88 ? 8.315 11.757 -0.312 1.00 96.75 88 ASP A N 1
ATOM 681 C CA . ASP A 1 88 ? 7.530 12.867 0.259 1.00 96.75 88 ASP A CA 1
ATOM 682 C C . ASP A 1 88 ? 6.170 13.044 -0.438 1.00 96.75 88 ASP A C 1
ATOM 684 O O . ASP A 1 88 ? 5.181 13.450 0.173 1.00 96.75 88 ASP A O 1
ATOM 688 N N . LEU A 1 89 ? 6.107 12.721 -1.735 1.00 94.44 89 LEU A N 1
ATOM 689 C CA . LEU A 1 89 ? 4.876 12.792 -2.516 1.00 94.44 89 LEU A CA 1
ATOM 690 C C . LEU A 1 89 ? 3.804 11.823 -1.991 1.00 94.44 89 LEU A C 1
ATOM 692 O O . LEU A 1 89 ? 2.623 12.171 -1.990 1.00 94.44 89 LEU A O 1
ATOM 696 N N . ASP A 1 90 ? 4.209 10.651 -1.504 1.00 95.44 90 ASP A N 1
ATOM 697 C CA . ASP A 1 90 ? 3.312 9.645 -0.929 1.00 95.44 90 ASP A CA 1
ATOM 698 C C . ASP A 1 90 ? 2.717 10.155 0.375 1.00 95.44 90 ASP A C 1
ATOM 700 O O . ASP A 1 90 ? 1.499 10.127 0.561 1.00 95.44 90 ASP A O 1
ATOM 704 N N . GLN A 1 91 ? 3.569 10.713 1.239 1.00 97.31 91 GLN A N 1
ATOM 705 C CA . GLN A 1 91 ? 3.146 11.331 2.490 1.00 97.31 91 GLN A CA 1
ATOM 706 C C . GLN A 1 91 ? 2.159 12.473 2.232 1.00 97.31 91 GLN A C 1
ATOM 708 O O . GLN A 1 91 ? 1.135 12.582 2.911 1.00 97.31 91 GLN A O 1
ATOM 713 N N . GLN A 1 92 ? 2.439 13.312 1.231 1.00 95.94 92 GLN A N 1
ATOM 714 C CA . GLN A 1 92 ? 1.571 14.428 0.877 1.00 95.94 92 GLN A CA 1
ATOM 715 C C . GLN A 1 92 ? 0.182 13.947 0.434 1.00 95.94 92 GLN A C 1
ATOM 717 O O . GLN A 1 92 ? -0.821 14.443 0.952 1.00 95.94 92 GLN A O 1
ATOM 722 N N . PHE A 1 93 ? 0.101 12.997 -0.504 1.00 95.12 93 PHE A N 1
ATOM 723 C CA . PHE A 1 93 ? -1.188 12.491 -0.988 1.00 95.12 93 PHE A CA 1
ATOM 724 C C . PHE A 1 93 ? -1.938 11.685 0.078 1.00 95.12 93 PHE A C 1
ATOM 726 O O . PHE A 1 93 ? -3.155 11.832 0.198 1.00 95.12 93 PHE A O 1
ATOM 733 N N . ALA A 1 94 ? -1.232 10.912 0.909 1.00 96.19 94 ALA A N 1
ATOM 734 C CA . ALA A 1 94 ? -1.813 10.247 2.073 1.00 96.19 94 ALA A CA 1
ATOM 735 C C . ALA A 1 94 ? -2.470 11.254 3.021 1.00 96.19 94 ALA A C 1
ATOM 737 O O . ALA A 1 94 ? -3.651 11.124 3.342 1.00 96.19 94 ALA A O 1
ATOM 738 N N . GLY A 1 95 ? -1.741 12.309 3.398 1.00 96.00 95 GLY A N 1
ATOM 739 C CA . GLY A 1 95 ? -2.258 13.365 4.264 1.00 96.00 95 GLY A CA 1
ATOM 740 C C . GLY A 1 95 ? -3.467 14.088 3.664 1.00 96.00 95 GLY A C 1
ATOM 741 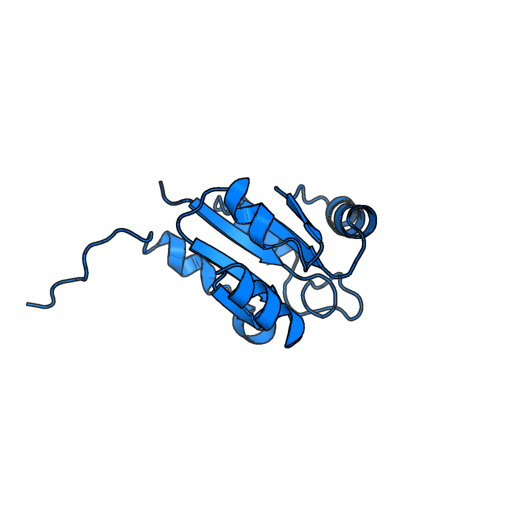O O . GLY A 1 95 ? -4.459 14.300 4.360 1.00 96.00 95 GLY A O 1
ATOM 742 N N . GLN A 1 96 ? -3.432 14.407 2.365 1.00 95.19 96 GLN A N 1
ATOM 743 C CA . GLN A 1 96 ? -4.557 15.037 1.657 1.00 95.19 96 GLN A CA 1
ATOM 744 C C . GLN A 1 96 ? -5.808 14.146 1.620 1.00 95.19 96 GLN A C 1
ATOM 746 O O . GLN A 1 96 ? -6.919 14.648 1.780 1.00 95.19 96 GLN A O 1
ATOM 751 N N . ALA A 1 97 ? -5.635 12.831 1.470 1.00 94.69 97 ALA A N 1
ATOM 752 C CA . ALA A 1 97 ? -6.722 11.855 1.530 1.00 94.69 97 ALA A CA 1
ATOM 753 C C . ALA A 1 97 ? -7.166 11.531 2.976 1.00 94.69 97 ALA A C 1
ATOM 755 O O . ALA A 1 97 ? -8.173 10.852 3.195 1.00 94.69 97 ALA A O 1
ATOM 756 N N . GLY A 1 98 ? -6.437 12.003 3.992 1.00 95.12 98 GLY A N 1
ATOM 757 C CA . GLY A 1 98 ? -6.675 11.665 5.395 1.00 95.12 98 GLY A CA 1
ATOM 758 C C . GLY A 1 98 ? -6.382 10.195 5.704 1.00 95.12 98 GLY A C 1
ATOM 759 O O . GLY A 1 98 ? -7.168 9.556 6.409 1.00 95.12 98 GLY A O 1
ATOM 760 N N . PHE A 1 99 ? -5.316 9.662 5.110 1.00 97.00 99 PHE A N 1
ATOM 761 C CA . PHE A 1 99 ? -4.669 8.409 5.480 1.00 97.00 99 PHE A CA 1
ATOM 762 C C . PHE A 1 99 ? -3.568 8.699 6.506 1.00 97.00 99 PHE A C 1
ATOM 764 O O . PHE A 1 99 ? -2.905 9.735 6.456 1.00 97.00 99 PHE A O 1
ATOM 771 N N . GLU A 1 100 ? -3.349 7.758 7.416 1.00 97.50 100 GLU A N 1
ATOM 772 C CA . GLU A 1 100 ? -2.086 7.647 8.136 1.00 97.50 100 GLU A CA 1
ATOM 773 C C . GLU A 1 100 ? -0.977 7.281 7.147 1.00 97.50 100 GLU A C 1
ATOM 775 O O . GLU A 1 100 ? -1.237 6.659 6.115 1.00 97.50 100 GLU A O 1
ATOM 780 N N . PHE A 1 101 ? 0.259 7.658 7.453 1.00 98.06 101 PHE A N 1
ATOM 781 C CA . PHE A 1 101 ? 1.395 7.399 6.581 1.00 98.06 101 PHE A CA 1
ATOM 782 C C . PHE A 1 101 ? 2.513 6.702 7.346 1.00 98.06 101 PHE A C 1
ATOM 784 O O . PHE A 1 101 ? 2.809 7.084 8.478 1.00 98.06 101 PHE A O 1
ATOM 791 N N . LEU A 1 102 ? 3.134 5.714 6.708 1.00 98.44 102 LEU A N 1
ATOM 792 C CA . LEU A 1 102 ? 4.395 5.133 7.150 1.00 98.44 102 LEU A CA 1
ATOM 793 C C . LEU A 1 102 ? 5.395 5.165 6.008 1.00 98.44 102 LEU A C 1
ATOM 795 O O . LEU A 1 102 ? 5.087 4.772 4.880 1.00 98.44 102 LEU A O 1
ATOM 799 N N . TRP A 1 103 ? 6.619 5.559 6.325 1.00 98.38 103 TRP A N 1
ATOM 800 C CA . TRP A 1 103 ? 7.728 5.355 5.415 1.00 98.38 103 TRP A CA 1
ATOM 801 C C . TRP A 1 103 ? 8.012 3.859 5.266 1.00 98.38 103 TRP A C 1
ATOM 803 O O . TRP A 1 103 ? 7.904 3.097 6.229 1.00 98.38 103 TRP A O 1
ATOM 813 N N . THR A 1 104 ? 8.469 3.433 4.089 1.00 97.69 104 THR A N 1
ATOM 814 C CA . THR A 1 104 ? 8.851 2.034 3.821 1.00 97.69 104 THR A CA 1
ATOM 815 C C . THR A 1 104 ? 9.755 1.435 4.908 1.00 97.69 104 THR A C 1
ATOM 817 O O . THR A 1 104 ? 9.573 0.283 5.292 1.00 97.69 104 THR A O 1
ATOM 820 N N . HIS A 1 105 ? 10.695 2.212 5.462 1.00 97.19 105 HIS A N 1
ATOM 821 C CA . HIS A 1 105 ? 11.594 1.747 6.526 1.00 97.19 105 HIS A CA 1
ATOM 822 C C . HIS A 1 105 ? 10.925 1.619 7.908 1.00 97.19 105 HIS A C 1
ATOM 824 O O . HIS A 1 105 ? 11.382 0.831 8.730 1.00 97.19 105 HIS A O 1
ATOM 830 N N . GLU A 1 106 ? 9.847 2.358 8.172 1.00 97.62 106 GLU A N 1
ATOM 831 C CA . GLU A 1 106 ? 9.053 2.256 9.408 1.00 97.62 106 GLU A CA 1
ATOM 832 C C . GLU A 1 106 ? 8.064 1.085 9.351 1.00 97.62 106 GLU A C 1
ATOM 834 O O . GLU A 1 106 ? 7.639 0.551 10.373 1.00 97.62 106 GLU A O 1
ATOM 839 N N . ALA A 1 107 ? 7.696 0.684 8.137 1.00 97.19 107 ALA A N 1
ATOM 840 C CA . ALA A 1 107 ? 6.736 -0.370 7.860 1.00 97.19 107 ALA A CA 1
ATOM 841 C C . ALA A 1 107 ? 7.329 -1.795 7.950 1.00 97.19 107 ALA A C 1
ATOM 843 O O . ALA A 1 107 ? 6.572 -2.763 7.924 1.00 97.19 107 ALA A O 1
ATOM 844 N N . LEU A 1 108 ? 8.652 -1.944 8.105 1.00 97.12 108 LEU A N 1
ATOM 845 C CA . LEU A 1 108 ? 9.337 -3.248 8.088 1.00 97.12 108 LEU A CA 1
ATOM 846 C C . LEU A 1 108 ? 8.937 -4.180 9.241 1.00 97.12 108 LEU A C 1
ATOM 848 O O . LEU A 1 108 ? 8.904 -5.393 9.057 1.00 97.12 108 LEU A O 1
ATOM 852 N N . ASP A 1 109 ? 8.597 -3.623 10.404 1.00 96.62 109 ASP A N 1
ATOM 853 C CA . ASP A 1 109 ? 8.142 -4.390 11.574 1.00 96.62 109 ASP A CA 1
ATOM 854 C C . ASP A 1 109 ? 6.611 -4.578 11.603 1.00 96.62 109 ASP A C 1
ATOM 856 O O . ASP A 1 109 ? 6.034 -4.930 12.633 1.00 96.62 109 ASP A O 1
ATOM 860 N N . GLU A 1 110 ? 5.937 -4.316 10.479 1.00 97.19 110 GLU A N 1
ATOM 861 C CA . GLU A 1 110 ? 4.492 -4.473 10.292 1.00 97.19 110 GLU A CA 1
ATOM 862 C C . GLU A 1 110 ? 3.630 -3.808 11.398 1.00 97.19 110 GLU A C 1
ATOM 864 O O . GLU A 1 110 ? 2.727 -4.437 11.964 1.00 97.19 110 GLU A O 1
ATOM 869 N N . PRO A 1 111 ? 3.859 -2.522 11.745 1.00 96.62 111 PRO A N 1
ATOM 870 C CA . PRO A 1 111 ? 3.202 -1.875 12.887 1.00 96.62 111 PRO A CA 1
ATOM 871 C C . PRO A 1 111 ? 1.669 -1.805 12.776 1.00 96.62 111 PRO A C 1
ATOM 873 O O . PRO A 1 111 ? 0.995 -1.680 13.801 1.00 96.62 111 PRO A O 1
ATOM 876 N N . TRP A 1 112 ? 1.106 -1.930 11.568 1.00 94.94 112 TRP A N 1
ATOM 877 C CA . TRP A 1 112 ? -0.342 -1.997 11.338 1.00 94.94 112 TRP A CA 1
ATOM 878 C C . TRP A 1 112 ? -1.003 -3.207 12.006 1.00 94.94 112 TRP A C 1
ATOM 880 O O . TRP A 1 112 ? -2.186 -3.144 12.327 1.00 94.94 112 TRP A O 1
ATOM 890 N N . LEU A 1 113 ? -0.269 -4.289 12.287 1.00 95.12 113 LEU A N 1
ATOM 891 C CA . LEU A 1 113 ? -0.832 -5.464 12.961 1.00 95.12 113 LEU A CA 1
ATOM 892 C C . LEU A 1 113 ? -1.387 -5.148 14.350 1.00 95.12 113 LEU A C 1
ATOM 894 O O . LEU A 1 113 ? -2.367 -5.756 14.777 1.00 95.12 113 LEU A O 1
ATOM 898 N N . LYS A 1 114 ? -0.823 -4.141 15.025 1.00 93.31 114 LYS A N 1
ATOM 899 C CA . LYS A 1 114 ? -1.301 -3.672 16.333 1.00 93.31 114 LYS A CA 1
ATOM 900 C C . LYS A 1 114 ? -2.739 -3.146 16.278 1.00 93.31 114 LYS A C 1
ATOM 902 O O . LYS A 1 114 ? -3.413 -3.101 17.302 1.00 93.31 114 LYS A O 1
ATOM 907 N N . TRP A 1 115 ? -3.244 -2.773 15.099 1.00 92.44 115 TRP A N 1
ATOM 908 C CA . TRP A 1 115 ? -4.633 -2.335 14.936 1.00 92.44 115 TRP A CA 1
ATOM 909 C C . TRP A 1 115 ? -5.636 -3.465 15.194 1.00 92.44 115 TRP A C 1
ATOM 911 O O . TRP A 1 115 ? -6.757 -3.193 15.617 1.00 92.44 115 TRP A O 1
ATOM 921 N N . LEU A 1 116 ? -5.234 -4.727 15.004 1.00 89.06 116 LEU A N 1
ATOM 922 C CA . LEU A 1 116 ? -6.076 -5.887 15.310 1.00 89.06 116 LEU A CA 1
ATOM 923 C C . LEU A 1 116 ? -6.241 -6.103 16.822 1.00 89.06 116 LEU A C 1
ATOM 925 O O . LEU A 1 116 ? -7.263 -6.626 17.259 1.00 89.06 116 LEU A O 1
ATOM 929 N N . GLU A 1 117 ? -5.253 -5.691 17.621 1.00 85.75 117 GLU A N 1
ATOM 930 C CA . GLU A 1 117 ? -5.290 -5.778 19.087 1.00 85.75 117 GLU A CA 1
ATOM 931 C C . GLU A 1 117 ? -6.122 -4.645 19.703 1.00 85.75 117 GLU A C 1
ATOM 933 O O . GLU A 1 117 ? -6.717 -4.808 20.768 1.00 85.75 117 GLU A O 1
ATOM 938 N N . GLN A 1 118 ? -6.169 -3.492 19.029 1.00 67.69 118 GLN A N 1
ATOM 939 C CA . GLN A 1 118 ? -6.853 -2.282 19.484 1.00 67.69 118 GLN A CA 1
ATOM 940 C C . GLN A 1 118 ? -7.684 -1.674 18.347 1.00 67.69 118 GLN A C 1
ATOM 942 O O . GLN A 1 118 ? -7.302 -0.646 17.776 1.00 67.69 118 GLN A O 1
ATOM 947 N N . PRO A 1 119 ? -8.826 -2.291 17.992 1.00 62.47 119 PRO A N 1
ATOM 948 C CA . PRO A 1 119 ? -9.722 -1.713 17.006 1.00 62.47 119 PRO A CA 1
ATOM 949 C C . PRO A 1 119 ? -10.171 -0.319 17.455 1.00 62.47 119 PRO A C 1
ATOM 951 O O . PRO A 1 119 ? -10.544 -0.126 18.616 1.00 62.47 119 PRO A O 1
ATOM 954 N N . ALA A 1 120 ? -10.106 0.663 16.550 1.00 58.66 120 ALA A N 1
ATOM 955 C CA . ALA A 1 120 ? -10.519 2.032 16.842 1.00 58.66 120 ALA A CA 1
ATOM 956 C C . ALA A 1 120 ? -11.976 2.017 17.339 1.00 58.66 120 ALA A C 1
ATOM 958 O O . ALA A 1 120 ? -12.882 1.620 16.612 1.00 58.66 120 ALA A O 1
ATOM 959 N N . GLY A 1 121 ? -12.186 2.363 18.614 1.00 55.75 121 GLY A N 1
ATOM 960 C CA . GLY A 1 121 ? -13.497 2.259 19.266 1.00 55.75 121 GLY A CA 1
ATOM 961 C C . GLY A 1 121 ? -13.502 1.776 20.720 1.00 55.75 121 GLY A C 1
ATOM 962 O O . GLY A 1 121 ? -14.570 1.730 21.326 1.00 55.75 121 GLY A O 1
ATOM 963 N N . GLY A 1 122 ? -12.355 1.444 21.320 1.00 50.69 122 GLY A N 1
ATOM 964 C CA . GLY A 1 122 ? -12.273 1.279 22.776 1.00 50.69 122 GLY A CA 1
ATOM 965 C C . GLY A 1 122 ? -12.284 2.641 23.488 1.00 50.69 122 GLY A C 1
ATOM 966 O O . GLY A 1 122 ? -11.563 3.537 23.041 1.00 50.69 122 GLY A O 1
ATOM 967 N N . PRO A 1 123 ? -13.064 2.845 24.573 1.00 47.59 123 PRO A N 1
ATOM 968 C CA . PRO A 1 123 ? -12.906 4.042 25.400 1.00 47.59 123 PRO A CA 1
ATOM 969 C C . PRO A 1 123 ? -11.446 4.141 25.874 1.00 47.59 123 PRO A C 1
ATOM 971 O O . PRO A 1 123 ? -10.8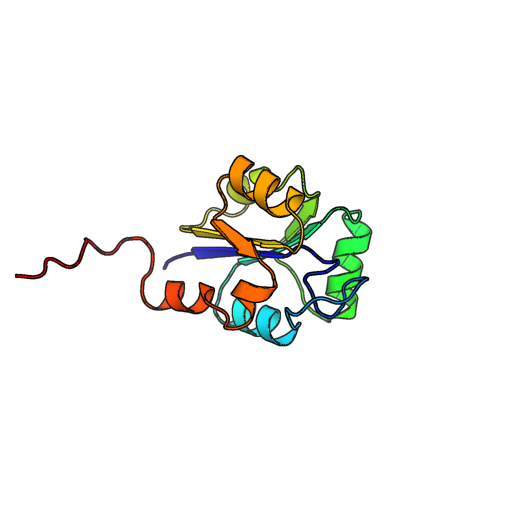10 3.096 26.045 1.00 47.59 123 PRO A O 1
ATOM 974 N N . PRO A 1 124 ? -10.900 5.356 26.093 1.00 49.94 124 PRO A N 1
ATOM 975 C CA . PRO A 1 124 ? -9.576 5.484 26.687 1.00 49.94 124 PRO A CA 1
ATOM 976 C C . PRO A 1 124 ? -9.550 4.646 27.964 1.00 49.94 124 PRO A C 1
ATOM 978 O O . PRO A 1 124 ? -10.482 4.720 28.771 1.00 49.94 124 PRO A O 1
ATOM 981 N N . ALA A 1 125 ? -8.526 3.803 28.108 1.00 52.41 125 ALA A N 1
ATOM 982 C CA . ALA A 1 125 ? -8.300 3.077 29.342 1.00 52.41 125 ALA A CA 1
ATOM 983 C C . ALA A 1 125 ? -8.213 4.120 30.462 1.00 52.41 125 ALA A C 1
ATOM 985 O O . ALA A 1 125 ? -7.277 4.915 30.510 1.00 52.41 125 ALA A O 1
ATOM 986 N N . PHE A 1 126 ? -9.242 4.177 31.307 1.00 51.69 126 PHE A N 1
ATOM 987 C CA . PHE A 1 126 ? -9.169 4.921 32.550 1.00 51.69 126 PHE A CA 1
ATOM 988 C C . PHE A 1 126 ? -8.153 4.186 33.420 1.00 51.69 126 PHE A C 1
ATOM 990 O O . PHE A 1 126 ? -8.460 3.134 33.979 1.00 51.69 126 PHE A O 1
ATOM 997 N N . GLU A 1 127 ? -6.934 4.714 33.490 1.00 47.28 127 GLU A N 1
ATOM 998 C CA . GLU A 1 127 ? -6.021 4.387 34.577 1.00 47.28 127 GLU A CA 1
ATOM 999 C C . GLU A 1 127 ? -6.604 5.021 35.846 1.00 47.28 127 GLU A C 1
ATOM 1001 O O . GLU A 1 127 ? -6.721 6.246 35.950 1.00 47.28 127 GLU A O 1
ATOM 1006 N N . GLY A 1 128 ? -7.099 4.162 36.739 1.00 47.94 128 GLY A N 1
ATOM 1007 C CA . GLY A 1 128 ? -7.529 4.522 38.090 1.00 47.94 128 GLY A CA 1
ATOM 1008 C C . GLY A 1 128 ? -6.374 4.524 39.077 1.00 47.94 128 GLY A C 1
ATOM 1009 O O . GLY A 1 128 ? -5.345 3.873 38.789 1.00 47.94 128 GLY A O 1
#